Protein AF-C0W6F7-F1 (afdb_monomer_lite)

Foldseek 3Di:
DPDPDPDDDDDDDDDDDCVQFPEADDDPPGHHVVVVVQVVCCVVVVHHD

Structure (mmCIF, N/CA/C/O backbone):
data_AF-C0W6F7-F1
#
_entry.id   AF-C0W6F7-F1
#
loop_
_atom_site.group_PDB
_atom_site.id
_atom_site.type_symbol
_atom_site.label_atom_id
_atom_site.label_alt_id
_atom_site.label_comp_id
_atom_site.label_asym_id
_atom_site.label_entity_id
_atom_site.label_seq_id
_atom_site.pdbx_PDB_ins_code
_atom_site.Cartn_x
_atom_site.Cartn_y
_atom_site.Cartn_z
_atom_site.occupancy
_atom_site.B_iso_or_equiv
_atom_site.auth_seq_id
_atom_site.auth_comp_id
_atom_site.auth_asym_id
_atom_site.auth_atom_id
_atom_site.pdbx_PDB_model_num
ATOM 1 N N . MET A 1 1 ? -14.048 9.977 30.042 1.00 52.84 1 MET A N 1
ATOM 2 C CA . MET A 1 1 ? -12.890 9.157 29.636 1.00 52.84 1 MET A CA 1
ATOM 3 C C . MET A 1 1 ? -13.233 8.648 28.254 1.00 52.84 1 MET A C 1
ATOM 5 O O . MET A 1 1 ? -14.306 8.063 28.175 1.00 52.84 1 MET A O 1
ATOM 9 N N . PRO A 1 2 ? -12.480 8.926 27.175 1.00 59.44 2 PRO A N 1
ATOM 10 C CA . PRO A 1 2 ? -12.749 8.198 25.945 1.00 59.44 2 PRO A CA 1
ATOM 11 C C . PRO A 1 2 ? -12.511 6.721 26.263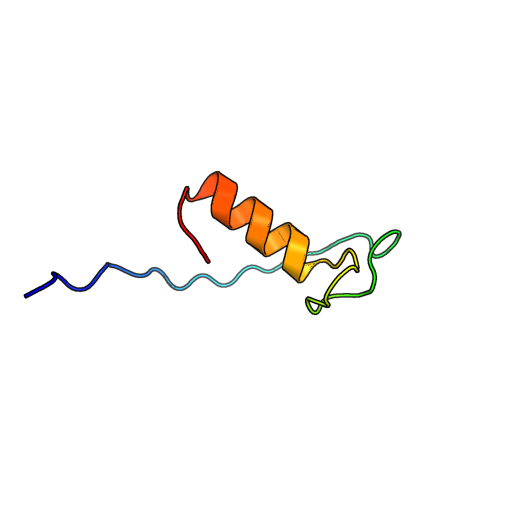 1.00 59.44 2 PRO A C 1
ATOM 13 O O . PRO A 1 2 ? -11.449 6.358 26.775 1.00 59.44 2 PRO A O 1
ATOM 16 N N . GLU A 1 3 ? -13.546 5.908 26.087 1.00 61.62 3 GLU A N 1
ATOM 17 C CA . GLU A 1 3 ? -13.418 4.457 26.047 1.00 61.62 3 GLU A CA 1
ATOM 18 C C . GLU A 1 3 ? -12.290 4.159 25.054 1.00 61.62 3 GLU A C 1
ATOM 20 O O . GLU A 1 3 ? -12.266 4.723 23.962 1.00 61.62 3 GLU A O 1
ATOM 25 N N . THR A 1 4 ? -11.278 3.402 25.476 1.00 63.19 4 THR A N 1
ATOM 26 C CA . THR A 1 4 ? -10.168 2.991 24.611 1.00 63.19 4 THR A CA 1
ATOM 27 C C . THR A 1 4 ? -10.740 2.452 23.307 1.00 63.19 4 THR A C 1
ATOM 29 O O . THR A 1 4 ? -11.380 1.406 23.334 1.00 63.19 4 THR A O 1
ATOM 32 N N . GLU A 1 5 ? -10.528 3.165 2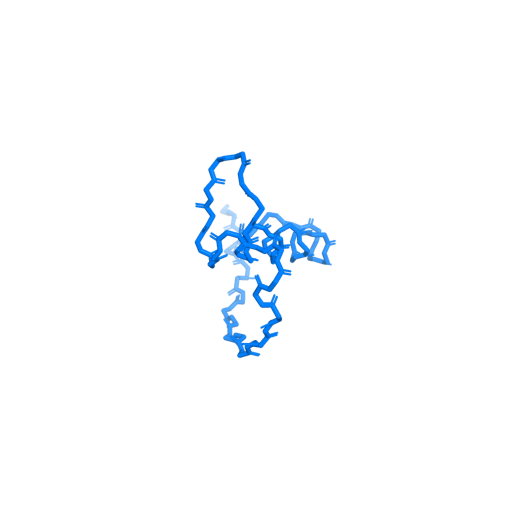2.198 1.00 71.19 5 GLU A N 1
ATOM 33 C CA . GLU A 1 5 ? -10.876 2.685 20.861 1.00 71.19 5 GLU A CA 1
ATOM 34 C C . GLU A 1 5 ? -10.283 1.282 20.704 1.00 71.19 5 GLU A C 1
ATOM 36 O O . GLU A 1 5 ? -9.061 1.102 20.802 1.00 71.19 5 GLU A O 1
ATOM 41 N N . GLU A 1 6 ? -11.142 0.273 20.548 1.00 78.19 6 GLU A N 1
ATOM 42 C CA . GLU A 1 6 ? -10.709 -1.105 20.337 1.00 78.19 6 GLU A CA 1
ATOM 43 C C . GLU A 1 6 ? -9.965 -1.183 19.001 1.00 78.19 6 GLU A C 1
ATOM 45 O O . GLU A 1 6 ? -10.553 -1.313 17.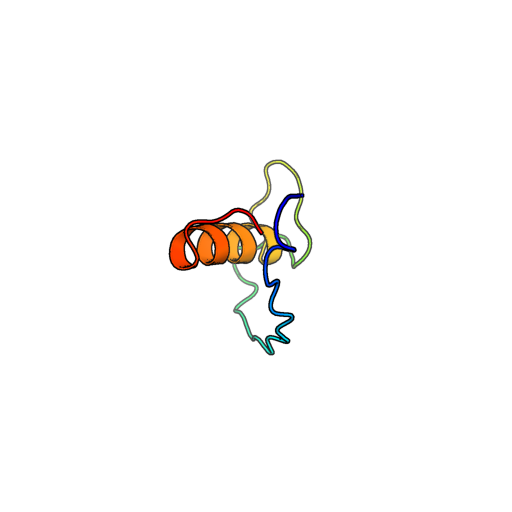931 1.00 78.19 6 GLU A O 1
ATOM 50 N N . ARG A 1 7 ? -8.634 -1.073 19.061 1.00 83.12 7 ARG A N 1
ATOM 51 C CA . ARG A 1 7 ? -7.758 -1.201 17.898 1.00 83.12 7 ARG A CA 1
ATOM 52 C C . ARG A 1 7 ? -7.326 -2.644 17.713 1.00 83.12 7 ARG A C 1
ATOM 54 O O . ARG A 1 7 ? -6.616 -3.218 18.541 1.00 83.12 7 ARG A O 1
ATOM 61 N N . LEU A 1 8 ? -7.705 -3.206 16.574 1.00 89.25 8 LEU A N 1
ATOM 62 C CA . LEU A 1 8 ? -7.306 -4.539 16.145 1.00 89.25 8 LEU A CA 1
ATOM 63 C C . LEU A 1 8 ? -5.941 -4.481 15.449 1.00 89.25 8 LEU A C 1
ATOM 65 O O . LEU A 1 8 ? -5.721 -3.686 14.537 1.00 89.25 8 LEU A O 1
ATOM 69 N N . ARG A 1 9 ? -5.009 -5.346 15.866 1.00 92.06 9 ARG A N 1
ATOM 70 C CA . ARG A 1 9 ? -3.710 -5.520 15.200 1.00 92.06 9 ARG A CA 1
ATOM 71 C C . ARG A 1 9 ? -3.785 -6.717 14.270 1.00 92.06 9 ARG A C 1
ATOM 73 O O . ARG A 1 9 ? -3.970 -7.843 14.726 1.00 92.06 9 ARG A O 1
ATOM 80 N N . LEU A 1 10 ? -3.597 -6.470 12.982 1.00 91.88 10 LEU A N 1
ATOM 81 C CA . LEU A 1 10 ? -3.636 -7.493 11.946 1.00 91.88 10 LEU A CA 1
ATOM 82 C C . LEU A 1 10 ? -2.254 -7.640 11.309 1.00 91.88 10 LEU A C 1
ATOM 84 O O . LEU A 1 10 ? -1.510 -6.670 11.171 1.00 91.88 10 LEU A O 1
ATOM 88 N N . ARG A 1 11 ? -1.914 -8.866 10.914 1.00 95.94 11 ARG A N 1
ATOM 89 C CA . ARG A 1 11 ? -0.775 -9.155 10.043 1.00 95.94 11 ARG A CA 1
ATOM 90 C C . ARG A 1 11 ? -1.336 -9.572 8.692 1.00 95.94 11 ARG A C 1
ATOM 92 O O . ARG A 1 11 ? -2.136 -10.500 8.634 1.00 95.94 11 ARG A O 1
ATOM 99 N N . LEU A 1 12 ? -0.918 -8.887 7.636 1.00 93.88 12 LEU A N 1
ATOM 100 C CA . LEU A 1 12 ? -1.287 -9.216 6.266 1.00 93.88 12 LEU A CA 1
ATOM 101 C C . LEU A 1 12 ? -0.048 -9.761 5.560 1.00 93.88 12 LEU A C 1
ATOM 10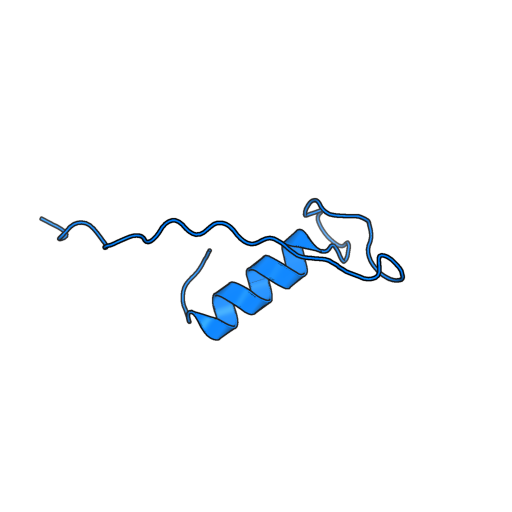3 O O . LEU A 1 12 ? 0.978 -9.087 5.511 1.00 93.88 12 LEU A O 1
ATOM 107 N N . ASP A 1 13 ? -0.156 -10.961 5.004 1.00 96.69 13 ASP A N 1
ATOM 108 C CA . ASP A 1 13 ? 0.810 -11.469 4.036 1.00 96.69 13 ASP A CA 1
ATOM 109 C C . ASP A 1 13 ? 0.234 -11.201 2.637 1.00 96.69 13 ASP A C 1
ATOM 111 O O . ASP A 1 13 ? -0.904 -11.567 2.338 1.00 96.69 13 ASP A O 1
ATOM 115 N N . LEU A 1 14 ? 0.991 -10.496 1.796 1.00 93.88 14 LEU A N 1
ATOM 116 C CA . LEU A 1 14 ? 0.522 -10.002 0.502 1.00 93.88 14 LEU A CA 1
ATOM 117 C C . LEU A 1 14 ? 1.591 -10.168 -0.575 1.00 93.88 14 LEU A C 1
ATOM 119 O O . LEU A 1 14 ? 2.790 -10.090 -0.310 1.00 93.88 14 LEU A O 1
ATOM 123 N N . ALA A 1 15 ? 1.126 -10.377 -1.802 1.00 95.62 15 ALA A N 1
ATOM 124 C CA . ALA A 1 15 ? 1.934 -10.393 -3.010 1.00 95.62 15 ALA A CA 1
ATOM 125 C C . ALA A 1 15 ? 1.357 -9.371 -3.991 1.00 95.62 15 ALA A C 1
ATOM 127 O O . ALA A 1 15 ? 0.146 -9.149 -4.027 1.00 95.62 15 ALA A O 1
ATOM 128 N N . TYR A 1 16 ? 2.221 -8.750 -4.781 1.00 93.69 16 TYR A N 1
ATOM 129 C CA . TYR A 1 16 ? 1.827 -7.763 -5.777 1.00 93.69 16 TYR A CA 1
ATOM 130 C C . TYR A 1 16 ? 2.729 -7.867 -7.003 1.00 93.69 16 TYR A C 1
ATOM 132 O O . TYR A 1 16 ? 3.889 -8.272 -6.902 1.00 93.69 16 TYR A O 1
ATOM 140 N N . ASP A 1 17 ? 2.196 -7.470 -8.155 1.00 94.56 17 ASP A N 1
ATOM 141 C CA . ASP A 1 17 ? 3.017 -7.174 -9.323 1.00 94.56 17 ASP A CA 1
ATOM 142 C C . ASP A 1 17 ? 3.653 -5.791 -9.133 1.00 94.56 17 ASP A C 1
ATOM 144 O O . ASP A 1 17 ? 2.960 -4.791 -8.941 1.00 94.56 17 ASP A O 1
ATOM 148 N N . GLY A 1 18 ? 4.985 -5.735 -9.139 1.00 91.94 18 GLY A N 1
ATOM 149 C CA . GLY A 1 18 ? 5.730 -4.488 -8.979 1.00 91.94 18 GLY A CA 1
ATOM 150 C C . GLY A 1 18 ? 5.655 -3.567 -10.201 1.00 91.94 18 GLY A C 1
ATOM 151 O O . GLY A 1 18 ? 6.021 -2.392 -10.096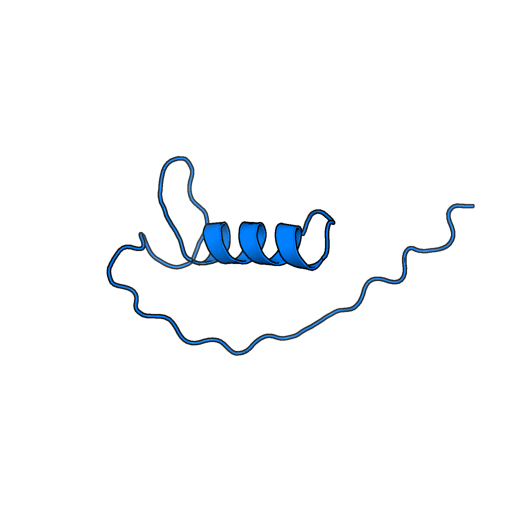 1.00 91.94 18 GLY A O 1
ATOM 152 N N . ALA A 1 19 ? 5.194 -4.062 -11.354 1.00 89.81 19 ALA A N 1
ATOM 153 C CA . ALA A 1 19 ? 5.090 -3.276 -12.573 1.00 89.81 19 ALA A CA 1
ATOM 154 C C . ALA A 1 19 ? 4.068 -2.134 -12.405 1.00 89.81 19 ALA A C 1
ATOM 156 O O . ALA A 1 19 ? 2.862 -2.342 -12.314 1.00 89.81 19 ALA A O 1
ATOM 157 N N . GLY A 1 20 ? 4.569 -0.895 -12.366 1.00 93.00 20 GLY A N 1
ATOM 158 C CA . GLY A 1 20 ? 3.755 0.318 -12.209 1.00 93.00 20 GLY A CA 1
ATOM 159 C C . GLY A 1 20 ? 3.852 0.990 -10.838 1.00 93.00 20 GLY A C 1
ATOM 160 O O . GLY A 1 20 ? 3.329 2.094 -10.678 1.00 93.00 20 GLY A O 1
ATOM 161 N N . PHE A 1 21 ? 4.571 0.388 -9.887 1.00 96.25 21 PHE A N 1
ATOM 162 C CA . PHE A 1 21 ? 4.841 0.974 -8.574 1.00 96.25 21 PHE A CA 1
ATOM 163 C C . PHE A 1 21 ? 6.300 1.396 -8.429 1.00 96.25 21 PHE A C 1
ATOM 165 O O . PHE A 1 21 ? 7.219 0.773 -8.960 1.00 96.25 21 PHE A O 1
ATOM 172 N N . LYS A 1 22 ? 6.535 2.459 -7.661 1.00 96.38 22 LYS A N 1
ATOM 173 C CA . LYS A 1 22 ? 7.872 2.919 -7.265 1.00 96.38 22 LYS A CA 1
ATOM 174 C C . LYS A 1 22 ? 8.309 2.257 -5.954 1.00 96.38 22 LYS A C 1
ATOM 176 O O . LYS A 1 22 ? 8.752 2.921 -5.026 1.00 96.38 22 LYS A O 1
ATOM 181 N N . GLY A 1 23 ? 8.180 0.933 -5.896 1.00 94.94 23 GLY A N 1
ATOM 182 C CA . GLY A 1 23 ? 8.485 0.130 -4.712 1.00 94.94 23 GLY A CA 1
ATOM 183 C C . GLY A 1 23 ? 7.373 0.126 -3.658 1.00 94.94 23 GLY A C 1
ATOM 184 O O . GLY A 1 23 ? 6.233 0.516 -3.918 1.00 94.94 23 GLY A O 1
ATOM 185 N N . TRP A 1 24 ? 7.725 -0.367 -2.468 1.00 95.25 24 TRP A N 1
ATOM 186 C CA . TRP A 1 24 ? 6.807 -0.513 -1.337 1.00 95.25 24 TRP A CA 1
ATOM 187 C C . TRP A 1 24 ? 6.514 0.822 -0.645 1.00 95.25 24 TRP A C 1
ATOM 189 O O . TRP A 1 24 ? 5.368 1.261 -0.640 1.00 95.25 24 TRP A O 1
ATOM 199 N N . ALA A 1 25 ? 7.547 1.458 -0.088 1.00 96.75 25 ALA A N 1
ATOM 200 C CA . ALA A 1 25 ? 7.402 2.561 0.859 1.00 96.75 25 ALA A CA 1
ATOM 201 C C . ALA A 1 25 ? 6.747 3.801 0.238 1.00 96.75 25 ALA A C 1
ATOM 203 O O . ALA A 1 25 ? 7.107 4.193 -0.872 1.00 96.75 25 ALA A O 1
ATOM 204 N N . ALA A 1 26 ? 5.823 4.437 0.955 1.00 96.00 26 ALA A N 1
ATOM 205 C CA . ALA A 1 26 ? 5.152 5.666 0.546 1.00 96.00 26 ALA A CA 1
ATOM 206 C C . ALA A 1 26 ? 6.138 6.823 0.331 1.00 96.00 26 ALA A C 1
ATOM 208 O O . ALA A 1 26 ? 7.000 7.105 1.164 1.00 96.00 26 ALA A O 1
ATOM 209 N N . GLN A 1 27 ? 6.002 7.506 -0.809 1.00 94.12 27 GLN A N 1
ATOM 210 C CA . GLN A 1 27 ? 6.820 8.660 -1.176 1.00 94.12 27 GLN A CA 1
ATOM 211 C C . GLN A 1 27 ? 5.943 9.737 -1.828 1.00 94.12 27 GLN A C 1
ATOM 213 O O . GLN A 1 27 ? 5.076 9.404 -2.641 1.00 94.12 27 GLN A O 1
ATOM 218 N N . PRO A 1 28 ? 6.153 11.029 -1.518 1.00 93.88 28 PRO A N 1
ATOM 219 C CA . PRO A 1 28 ? 5.352 12.105 -2.090 1.00 93.88 28 PRO A CA 1
ATOM 220 C C . PRO A 1 28 ? 5.378 12.112 -3.623 1.00 93.88 28 PRO A C 1
ATOM 222 O O . PRO A 1 28 ? 6.443 12.067 -4.236 1.00 93.88 28 PRO A O 1
ATOM 225 N N . GLY A 1 29 ? 4.200 12.197 -4.246 1.00 92.81 29 GLY A N 1
ATOM 226 C CA . GLY A 1 29 ? 4.060 12.323 -5.702 1.00 92.81 29 GLY A CA 1
ATOM 227 C C . GLY A 1 29 ? 4.394 11.062 -6.506 1.00 92.81 29 GLY A C 1
ATOM 228 O O . GLY A 1 29 ? 4.378 11.111 -7.735 1.00 92.81 29 GLY A O 1
ATOM 229 N N . LEU A 1 30 ? 4.675 9.936 -5.846 1.00 95.88 30 LEU A N 1
ATOM 230 C CA . LEU A 1 30 ? 4.940 8.657 -6.493 1.00 95.88 30 LEU A CA 1
ATOM 231 C C . LEU A 1 30 ? 3.881 7.633 -6.104 1.00 95.88 30 LEU A C 1
ATOM 233 O O . LEU A 1 30 ? 3.419 7.578 -4.969 1.00 95.88 30 LEU A O 1
ATOM 237 N N . ARG A 1 31 ? 3.523 6.780 -7.063 1.00 95.88 31 ARG A N 1
ATOM 238 C CA . ARG A 1 31 ? 2.609 5.667 -6.827 1.00 95.88 31 ARG A CA 1
ATOM 239 C C . ARG A 1 31 ? 3.387 4.486 -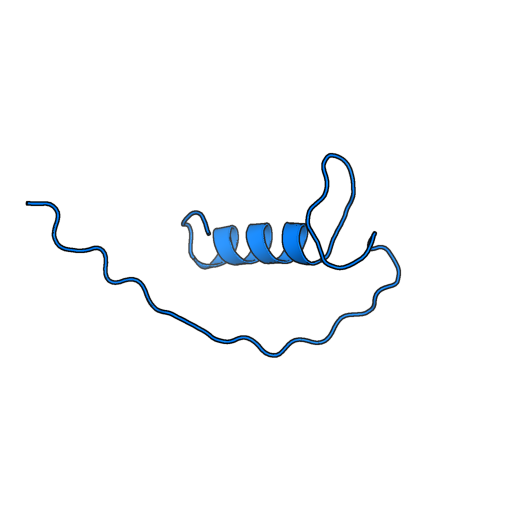6.250 1.00 95.88 31 ARG A C 1
ATOM 241 O O . ARG A 1 31 ? 4.281 3.963 -6.917 1.00 95.88 31 ARG A O 1
ATOM 248 N N . THR A 1 32 ? 3.066 4.075 -5.029 1.00 97.69 32 THR A N 1
ATOM 249 C CA . THR A 1 32 ? 3.755 2.999 -4.295 1.00 97.69 32 THR A CA 1
ATOM 250 C C . THR A 1 32 ? 2.741 2.039 -3.684 1.00 97.69 32 THR A C 1
ATOM 252 O O . THR A 1 32 ? 1.558 2.364 -3.577 1.00 97.69 32 THR A O 1
ATOM 255 N N . VAL A 1 33 ? 3.191 0.844 -3.303 1.00 97.00 33 VAL A N 1
ATOM 256 C CA . VAL A 1 33 ? 2.283 -0.194 -2.793 1.00 97.00 33 VAL A CA 1
ATOM 257 C C . VAL A 1 33 ? 1.711 0.172 -1.424 1.00 97.00 33 VAL A C 1
ATOM 259 O O . VAL A 1 33 ? 0.513 0.011 -1.222 1.00 97.00 33 VAL A O 1
ATOM 262 N N . GLU A 1 34 ? 2.525 0.705 -0.507 1.00 96.69 34 GLU A N 1
ATOM 263 C CA . GLU A 1 34 ? 2.049 1.165 0.804 1.00 96.69 34 GLU A CA 1
ATOM 264 C C . GLU A 1 34 ? 0.986 2.258 0.646 1.00 96.69 34 GLU A C 1
ATOM 266 O O . GLU A 1 34 ? -0.070 2.169 1.259 1.00 96.69 34 GLU A O 1
ATOM 271 N N . GLY A 1 35 ? 1.213 3.242 -0.235 1.00 96.44 35 GLY A N 1
ATOM 272 C CA . GLY A 1 35 ? 0.264 4.336 -0.453 1.00 96.44 35 GLY A CA 1
ATOM 273 C C . GLY A 1 35 ? -1.103 3.858 -0.955 1.00 96.44 35 GLY A C 1
ATOM 274 O O . GLY A 1 35 ? -2.134 4.280 -0.431 1.00 96.44 35 GLY A O 1
ATOM 275 N N . GLU A 1 36 ? -1.125 2.946 -1.931 1.00 96.56 36 GLU A N 1
ATOM 276 C CA . GLU A 1 36 ? -2.379 2.356 -2.424 1.00 96.56 36 GLU A CA 1
ATOM 277 C C . GLU A 1 36 ? -3.049 1.461 -1.378 1.00 96.56 36 GLU A C 1
ATOM 279 O O . GLU A 1 36 ? -4.268 1.507 -1.217 1.00 96.56 36 GLU A O 1
ATOM 284 N N . LEU A 1 37 ? -2.268 0.654 -0.651 1.00 96.00 37 LEU A N 1
ATOM 285 C CA . LEU A 1 37 ? -2.800 -0.238 0.375 1.00 96.00 37 LEU A CA 1
ATOM 286 C C . LEU A 1 37 ? -3.456 0.558 1.508 1.00 96.00 37 LEU A C 1
ATOM 288 O O . LEU A 1 37 ? -4.579 0.243 1.894 1.00 96.00 37 LEU A O 1
ATOM 292 N N . THR A 1 38 ? -2.800 1.612 1.992 1.00 95.75 38 THR A N 1
ATOM 293 C CA . THR A 1 38 ? -3.340 2.532 3.003 1.00 95.75 38 THR A CA 1
ATOM 294 C C . THR A 1 38 ? -4.636 3.184 2.515 1.00 95.75 38 THR A C 1
ATOM 296 O O . THR A 1 38 ? -5.633 3.170 3.234 1.00 95.75 38 THR A O 1
ATOM 299 N N . ALA A 1 39 ? -4.680 3.687 1.274 1.00 96.19 39 ALA A N 1
ATOM 300 C CA . ALA A 1 39 ? -5.890 4.297 0.710 1.00 96.19 39 ALA A CA 1
ATOM 301 C C . ALA A 1 39 ? -7.055 3.296 0.567 1.00 96.19 39 ALA A C 1
ATOM 303 O O . ALA A 1 39 ? -8.210 3.618 0.874 1.00 96.19 39 ALA A O 1
ATOM 304 N N . ALA A 1 40 ? -6.765 2.067 0.135 1.00 96.38 40 ALA A N 1
ATOM 305 C CA . ALA A 1 40 ? -7.759 1.005 0.024 1.00 96.38 40 ALA A CA 1
ATOM 306 C C . ALA A 1 40 ? -8.282 0.568 1.401 1.00 96.38 40 ALA A C 1
ATOM 308 O O . ALA A 1 40 ? -9.495 0.450 1.583 1.00 96.38 40 ALA A O 1
ATOM 309 N N . LEU A 1 41 ? -7.396 0.380 2.383 1.00 96.00 41 LEU A N 1
ATOM 310 C CA . LEU A 1 41 ? -7.777 0.047 3.756 1.00 96.00 41 LEU A CA 1
ATOM 311 C C . LEU A 1 41 ? -8.637 1.148 4.373 1.00 96.00 41 LEU A C 1
ATOM 313 O O . LEU A 1 41 ? -9.690 0.836 4.923 1.00 96.00 41 LEU A O 1
ATOM 317 N N . ALA A 1 42 ? -8.268 2.417 4.192 1.00 96.31 42 ALA A N 1
ATOM 318 C CA . ALA A 1 42 ? -9.079 3.532 4.666 1.00 96.31 42 ALA A CA 1
ATOM 319 C C . ALA A 1 42 ? -10.474 3.559 4.021 1.00 96.31 42 ALA A C 1
ATOM 321 O O . ALA A 1 42 ? -11.470 3.864 4.674 1.00 96.31 42 ALA A O 1
ATOM 322 N N . THR A 1 43 ? -10.571 3.172 2.747 1.00 97.12 43 THR A N 1
ATOM 323 C CA . THR A 1 43 ? -11.855 3.055 2.042 1.00 97.12 43 THR A CA 1
ATOM 324 C C . THR A 1 43 ? -12.719 1.926 2.611 1.00 97.12 43 THR A C 1
ATOM 326 O O . THR A 1 43 ? -13.914 2.115 2.842 1.00 97.12 43 THR A O 1
ATOM 329 N N . VAL A 1 44 ? -12.133 0.748 2.840 1.00 96.25 44 VAL A N 1
ATOM 330 C CA . VAL A 1 44 ? -12.854 -0.440 3.329 1.00 96.25 44 VAL A CA 1
ATOM 331 C C . VAL A 1 44 ? -13.267 -0.280 4.791 1.00 96.25 44 VAL A C 1
ATOM 333 O O . VAL A 1 44 ? -14.410 -0.579 5.136 1.00 96.25 44 VAL A O 1
ATOM 336 N N . LEU A 1 45 ? -12.355 0.209 5.633 1.00 93.75 45 LEU A N 1
ATOM 337 C CA . LEU A 1 45 ? -12.580 0.410 7.065 1.00 93.75 45 LEU A CA 1
ATOM 338 C C . LEU A 1 45 ? -13.379 1.684 7.356 1.00 93.75 45 LEU A C 1
ATOM 340 O O . LEU A 1 45 ? -13.974 1.790 8.420 1.00 93.75 45 LEU A O 1
ATOM 344 N N . ARG A 1 46 ? -13.442 2.620 6.396 1.00 94.25 46 ARG A N 1
ATOM 345 C CA . ARG A 1 46 ? -14.069 3.948 6.534 1.00 94.25 46 ARG A CA 1
ATOM 346 C C . ARG A 1 46 ? -13.446 4.800 7.646 1.00 94.25 46 ARG A C 1
ATOM 348 O O . ARG A 1 46 ? -14.094 5.697 8.177 1.00 94.25 46 ARG A O 1
ATOM 355 N N . GLU A 1 47 ? -12.181 4.536 7.947 1.00 90.81 47 GLU A N 1
ATOM 356 C CA . GLU A 1 47 ? -11.386 5.160 9.003 1.00 90.81 47 GLU A CA 1
ATOM 357 C C . GLU A 1 47 ? -9.941 5.347 8.512 1.00 90.81 47 GLU A C 1
ATOM 359 O O . GLU A 1 47 ? -9.487 4.580 7.662 1.00 90.81 47 GLU A O 1
ATOM 364 N N . PRO A 1 48 ? -9.198 6.354 9.000 1.00 88.38 48 PRO A N 1
ATOM 365 C CA . PRO A 1 48 ? -7.786 6.513 8.658 1.00 88.38 48 PRO A CA 1
ATOM 366 C C . PRO A 1 48 ? -6.928 5.382 9.254 1.00 88.38 48 PRO A C 1
ATOM 368 O O . PRO A 1 48 ? -7.154 4.964 10.389 1.00 88.38 48 PRO A O 1
ATOM 371 N N . VAL A 1 49 ? -5.914 4.934 8.503 1.00 86.75 49 VAL A N 1
ATOM 372 C CA . VAL A 1 49 ? -4.932 3.908 8.909 1.00 86.75 49 VAL A CA 1
ATOM 373 C C . VAL A 1 49 ? -3.497 4.396 8.788 1.00 86.75 49 VAL A C 1
ATOM 375 O O . VAL A 1 49 ? -3.232 5.229 7.891 1.00 86.75 49 VAL A O 1
#

Secondary structure (DSSP, 8-state):
------PPP---------TT-S-SS--TTS--HHHHHHHHHHHHHSS--

Radius of gyration: 13.8 Å; chains: 1; bounding box: 23×24×42 Å

Organism: NCBI:txid525246

pLDDT: mean 90.58, std 10.58, range [52.84, 97.69]

InterPro domains:
  IPR020094 Pseudouridine synthase TruA/RsuA/RluB/E/F, N-terminal [G3DSA:3.30.70.580] (7-49)
  IPR020103 Pseudouridine synthase, catalytic domain superfamily [SSF55120] (8-48)

Sequence (49 aa):
MPETEERLRLRLDLAYDGAGFKGWAAQPGLRTVEGELTAALATVLREPV